Protein AF-A0A964L6N4-F1 (afdb_monomer)

Secondary structure (DSSP, 8-state):
--TTHHHHHHHHHHHHHHHTT--------PPPHHHHHHHHHHHH-HHHHHHHHHTTTT-TTS-EEEEEE-SS-SSSS--TTEEEEEEEETTEEEEEEEEETTTTEEEEE-------

Solvent-accessible surface area (backbone atoms only — not comparable to full-atom values): 7248 Å² total; per-residue (Å²): 137,71,81,74,64,63,60,60,60,57,56,57,60,53,55,60,61,61,67,73,65,67,68,76,81,65,74,85,70,76,72,49,74,66,51,51,44,50,51,51,43,65,71,74,40,51,69,61,52,49,58,61,39,64,84,42,63,89,50,75,87,47,56,76,48,79,47,73,43,59,83,56,73,90,61,99,57,90,43,89,44,36,32,40,38,37,37,25,54,64,87,39,77,76,43,32,33,45,31,30,62,82,78,73,44,76,41,82,46,86,68,81,77,76,82,126

Foldseek 3Di:
DDPVVVVVVVVVVVVVVVVVPPPPPPPPPDQDLQRLQVVLCVVPVVVVVCVLCVVCVVVPVWDKDKDWDFPDDPDPDPRVQWIWIFIDTNNATRWIWIGGSVVSDIDTDDRPPPDD

pLDDT: mean 77.12, std 18.09, range [40.03, 96.0]

Structure (mmCIF, N/CA/C/O backbone):
data_AF-A0A964L6N4-F1
#
_entry.id   AF-A0A964L6N4-F1
#
loop_
_atom_site.group_PDB
_atom_site.id
_atom_site.type_symbol
_atom_site.label_atom_id
_atom_site.label_alt_id
_atom_site.label_comp_id
_atom_site.label_asym_id
_atom_site.label_entity_id
_atom_site.label_seq_id
_atom_site.pdbx_PDB_ins_code
_atom_site.Cartn_x
_atom_site.Cartn_y
_atom_site.Cartn_z
_atom_site.occupancy
_atom_site.B_iso_or_equiv
_atom_site.auth_seq_id
_atom_site.auth_comp_id
_atom_site.auth_asym_id
_atom_site.auth_atom_id
_atom_site.pdbx_PDB_model_num
ATOM 1 N N . MET A 1 1 ? 41.026 -0.048 52.988 1.00 46.31 1 MET A N 1
ATOM 2 C CA . MET A 1 1 ? 40.459 -0.704 51.787 1.00 46.31 1 MET A CA 1
ATOM 3 C C . MET A 1 1 ? 40.604 0.253 50.616 1.00 46.31 1 MET A C 1
ATOM 5 O O . MET A 1 1 ? 40.132 1.376 50.699 1.00 46.31 1 MET A O 1
ATOM 9 N N . SER A 1 2 ? 41.405 -0.132 49.622 1.00 42.34 2 SER A N 1
ATOM 10 C CA . SER A 1 2 ? 41.958 0.759 48.594 1.00 42.34 2 SER A CA 1
ATOM 11 C C . SER A 1 2 ? 40.974 0.987 47.442 1.00 42.34 2 SER A C 1
ATOM 13 O O . SER A 1 2 ? 40.509 0.033 46.823 1.00 42.34 2 SER A O 1
ATOM 15 N N . ILE A 1 3 ? 40.715 2.260 47.122 1.00 54.44 3 ILE 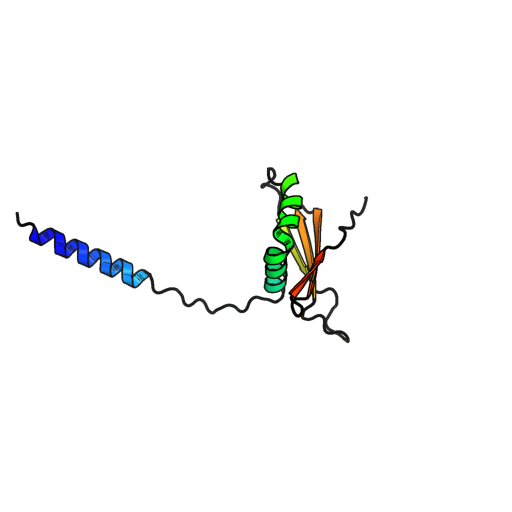A N 1
ATOM 16 C CA . ILE A 1 3 ? 39.818 2.764 46.057 1.00 54.44 3 ILE A CA 1
ATOM 17 C C . ILE A 1 3 ? 40.219 2.261 44.650 1.00 54.44 3 ILE A C 1
ATOM 19 O O . ILE A 1 3 ? 39.440 2.326 43.703 1.00 54.44 3 ILE A O 1
ATOM 23 N N . ARG A 1 4 ? 41.414 1.672 44.506 1.00 51.06 4 ARG A N 1
ATOM 24 C CA . ARG A 1 4 ? 41.931 1.121 43.243 1.00 51.06 4 ARG A CA 1
ATOM 25 C C . ARG A 1 4 ? 41.263 -0.185 42.792 1.00 51.06 4 ARG A C 1
ATOM 27 O O . ARG A 1 4 ? 41.386 -0.530 41.624 1.00 51.06 4 ARG A O 1
ATOM 34 N N . GLY A 1 5 ? 40.542 -0.886 43.673 1.00 43.53 5 GLY A N 1
ATOM 35 C CA . GLY A 1 5 ? 39.849 -2.134 43.319 1.00 43.53 5 GLY A CA 1
ATOM 36 C C . GLY A 1 5 ? 38.589 -1.940 42.464 1.00 43.53 5 GLY A C 1
ATOM 37 O O . GLY A 1 5 ? 38.293 -2.774 41.615 1.00 43.53 5 GLY A O 1
ATOM 38 N N . CYS A 1 6 ? 37.869 -0.823 42.631 1.00 46.62 6 CYS A N 1
ATOM 39 C CA . CYS A 1 6 ? 36.589 -0.602 41.942 1.00 46.62 6 CYS A CA 1
ATOM 40 C C . CYS A 1 6 ? 36.733 -0.191 40.470 1.00 46.62 6 CYS A C 1
ATOM 42 O O . CYS A 1 6 ? 35.812 -0.413 39.688 1.00 46.62 6 CYS A O 1
ATOM 44 N N . LEU A 1 7 ? 37.870 0.385 40.067 1.00 47.19 7 LEU A N 1
ATOM 45 C CA . LEU A 1 7 ? 38.035 0.881 38.697 1.00 47.19 7 LEU A CA 1
ATOM 46 C C . LEU A 1 7 ? 38.218 -0.259 37.679 1.00 47.19 7 LEU A C 1
ATOM 48 O O . LEU A 1 7 ? 37.746 -0.160 36.553 1.00 47.19 7 LEU A O 1
ATOM 52 N N . ALA A 1 8 ? 38.867 -1.356 38.082 1.00 49.44 8 ALA A N 1
ATOM 53 C CA . ALA A 1 8 ? 39.147 -2.487 37.196 1.00 49.44 8 ALA A CA 1
ATOM 54 C C . ALA A 1 8 ? 37.884 -3.296 36.844 1.00 49.44 8 ALA A C 1
ATOM 56 O O . ALA A 1 8 ? 37.759 -3.789 35.727 1.00 49.44 8 ALA A O 1
ATOM 57 N N . VAL A 1 9 ? 36.921 -3.380 37.769 1.00 53.69 9 VAL A N 1
ATOM 58 C CA . VAL A 1 9 ? 35.651 -4.095 37.550 1.00 53.69 9 VAL A CA 1
ATOM 59 C C . VAL A 1 9 ? 34.744 -3.330 36.580 1.00 53.69 9 VAL A C 1
ATOM 61 O O . VAL A 1 9 ? 34.068 -3.939 35.754 1.00 53.69 9 VAL A O 1
ATOM 64 N N . LEU A 1 10 ? 34.774 -1.993 36.617 1.00 49.78 10 LEU A N 1
ATOM 65 C CA . LEU A 1 10 ? 33.952 -1.161 35.736 1.00 49.78 10 LEU A CA 1
ATOM 66 C C . LEU A 1 10 ? 34.412 -1.226 34.268 1.00 49.78 10 LEU A C 1
ATOM 68 O O . LEU A 1 10 ? 33.586 -1.202 33.362 1.00 49.78 10 LEU A O 1
ATOM 72 N N . VAL A 1 11 ? 35.723 -1.338 34.025 1.00 55.41 11 VAL A N 1
ATOM 73 C CA . VAL A 1 11 ? 36.284 -1.413 32.663 1.00 55.41 11 VAL A CA 1
ATOM 74 C C . VAL A 1 11 ? 35.991 -2.766 32.004 1.00 55.41 11 VAL A C 1
ATOM 76 O O . VAL A 1 11 ? 35.717 -2.808 30.806 1.00 55.41 11 VAL A O 1
ATOM 79 N N . ALA A 1 12 ? 35.975 -3.858 32.775 1.00 54.53 12 ALA A N 1
ATOM 80 C CA . ALA A 1 12 ? 35.642 -5.185 32.253 1.00 54.53 12 ALA A CA 1
ATOM 81 C C . ALA A 1 12 ? 34.173 -5.286 31.790 1.00 54.53 12 ALA A C 1
ATOM 83 O O . ALA A 1 12 ? 33.904 -5.843 30.730 1.00 54.53 12 ALA A O 1
ATOM 84 N N . LEU A 1 13 ? 33.240 -4.657 32.515 1.00 50.69 13 LEU A N 1
ATOM 85 C CA . LEU A 1 13 ? 31.811 -4.645 32.166 1.00 50.69 13 LEU A CA 1
ATOM 86 C C . LEU A 1 13 ? 31.489 -3.849 30.887 1.00 50.69 13 LEU A C 1
ATOM 88 O O . LEU A 1 13 ? 30.528 -4.163 30.188 1.00 50.69 13 LEU A O 1
ATOM 92 N N . ILE A 1 14 ? 32.284 -2.830 30.547 1.00 54.88 14 ILE A N 1
ATOM 93 C CA . ILE A 1 14 ? 32.062 -2.020 29.334 1.00 54.88 14 ILE A CA 1
ATOM 94 C C . ILE A 1 14 ? 32.540 -2.766 28.076 1.00 54.88 14 ILE A C 1
ATOM 96 O O . ILE A 1 14 ? 31.954 -2.609 27.003 1.00 54.88 14 ILE A O 1
ATOM 100 N N . ALA A 1 15 ? 33.565 -3.615 28.197 1.00 51.25 15 ALA A N 1
ATOM 101 C CA . ALA A 1 15 ? 34.102 -4.376 27.069 1.00 51.25 15 ALA A CA 1
ATOM 102 C C . ALA A 1 15 ? 33.120 -5.447 26.551 1.00 51.25 15 ALA A C 1
ATOM 104 O O . ALA A 1 15 ? 33.024 -5.656 25.342 1.00 51.25 15 ALA A O 1
ATOM 105 N N . GLU A 1 16 ? 32.336 -6.072 27.435 1.00 50.47 16 GLU A N 1
ATOM 106 C CA . GLU A 1 16 ? 31.329 -7.076 27.053 1.00 50.47 16 GLU A CA 1
ATOM 107 C C . GLU A 1 16 ? 30.135 -6.454 26.311 1.00 50.47 16 GLU A C 1
ATOM 109 O O . GLU A 1 16 ? 29.597 -7.053 25.378 1.00 50.47 16 GLU A O 1
ATOM 114 N N . PHE A 1 17 ? 29.771 -5.210 26.640 1.00 50.19 17 PHE A N 1
ATOM 115 C CA . PHE A 1 17 ? 28.697 -4.489 25.949 1.00 50.19 17 PHE A CA 1
ATOM 116 C C . PHE A 1 17 ? 29.091 -4.044 24.531 1.00 50.19 17 PHE A C 1
ATOM 118 O O . PHE A 1 17 ? 28.238 -3.950 23.649 1.00 50.19 17 PHE A O 1
ATOM 125 N N . ALA A 1 18 ? 30.383 -3.802 24.287 1.00 52.38 18 ALA A N 1
ATOM 126 C CA . ALA A 1 18 ? 30.875 -3.362 22.982 1.00 52.38 18 ALA A CA 1
ATOM 127 C C . ALA A 1 18 ? 30.914 -4.495 21.937 1.00 52.38 18 ALA A C 1
ATOM 129 O O . ALA A 1 18 ? 30.714 -4.233 20.751 1.00 52.38 18 ALA A O 1
ATOM 130 N N . LEU A 1 19 ? 31.115 -5.754 22.352 1.00 52.38 19 LEU A N 1
ATOM 131 C CA . LEU A 1 19 ? 31.118 -6.900 21.429 1.00 52.38 19 LEU A CA 1
ATOM 132 C C . LEU A 1 19 ? 29.714 -7.398 21.046 1.00 52.38 19 LEU A C 1
ATOM 134 O O . LEU A 1 19 ? 29.563 -8.024 19.999 1.00 52.38 19 LEU A O 1
ATOM 138 N N . GLY A 1 20 ? 28.679 -7.089 21.833 1.00 50.88 20 GLY A N 1
ATOM 139 C CA . GLY A 1 20 ? 27.290 -7.451 21.517 1.00 50.88 20 GLY A CA 1
ATOM 140 C C . GLY A 1 20 ? 26.640 -6.599 20.418 1.00 50.88 20 GLY A C 1
ATOM 141 O O . GLY A 1 20 ? 25.585 -6.961 19.903 1.00 50.88 20 GLY A O 1
ATOM 142 N N . ALA A 1 21 ? 27.266 -5.480 20.038 1.00 53.50 21 ALA A N 1
ATOM 143 C CA . ALA A 1 21 ? 26.758 -4.534 19.045 1.00 53.50 21 ALA A CA 1
ATOM 144 C C . ALA A 1 21 ? 27.365 -4.728 17.643 1.00 53.50 21 ALA A C 1
ATOM 146 O O . ALA A 1 21 ? 27.329 -3.809 16.821 1.00 53.50 21 ALA A O 1
ATOM 147 N N . GLN A 1 22 ? 27.907 -5.913 17.330 1.00 53.41 22 GLN A N 1
ATOM 148 C CA . GLN A 1 22 ? 28.111 -6.288 15.932 1.00 53.41 22 GLN A CA 1
ATOM 149 C C . GLN A 1 22 ? 26.740 -6.503 15.299 1.00 53.41 22 GLN A C 1
ATOM 151 O O . GLN A 1 22 ? 26.165 -7.591 15.338 1.00 53.41 22 GLN A O 1
ATOM 156 N N . GLY A 1 23 ? 26.204 -5.401 14.769 1.00 53.16 23 GLY A N 1
ATOM 157 C CA . GLY A 1 23 ? 24.997 -5.368 13.971 1.00 53.16 23 GLY A CA 1
ATOM 158 C C . GLY A 1 23 ? 25.028 -6.525 12.992 1.00 53.16 23 GLY A C 1
ATOM 159 O O . GLY A 1 23 ? 25.956 -6.659 12.191 1.00 53.16 23 GLY A O 1
ATOM 160 N N . ARG A 1 24 ? 24.015 -7.383 13.104 1.00 55.97 24 ARG A N 1
ATOM 161 C CA . ARG A 1 24 ? 23.662 -8.326 12.057 1.00 55.97 24 ARG A CA 1
ATOM 162 C C . ARG A 1 24 ? 23.659 -7.532 10.758 1.00 55.97 24 ARG A C 1
ATOM 164 O O . ARG A 1 24 ? 22.833 -6.641 10.574 1.00 55.97 24 ARG A O 1
ATOM 171 N N . ASN A 1 25 ? 24.620 -7.820 9.885 1.00 58.09 25 ASN A N 1
ATOM 172 C CA . ASN A 1 25 ? 24.513 -7.482 8.478 1.00 58.09 25 ASN A CA 1
ATOM 173 C C . ASN A 1 25 ? 23.400 -8.370 7.926 1.00 58.09 25 ASN A C 1
ATOM 175 O O . ASN A 1 25 ? 23.670 -9.360 7.246 1.00 58.09 25 ASN A O 1
ATOM 179 N N . ASP A 1 26 ? 22.157 -8.067 8.298 1.00 63.25 26 ASP A N 1
ATOM 180 C CA . ASP A 1 26 ? 21.012 -8.632 7.618 1.00 63.25 26 ASP A CA 1
ATOM 181 C C . ASP A 1 26 ? 21.203 -8.248 6.147 1.00 63.25 26 ASP A C 1
ATOM 183 O O . ASP A 1 26 ? 21.468 -7.071 5.853 1.00 63.25 26 ASP A O 1
ATOM 187 N N . PRO A 1 27 ? 21.187 -9.218 5.217 1.00 58.94 27 PRO A N 1
ATOM 188 C CA . PRO A 1 27 ? 21.291 -8.896 3.807 1.00 58.94 27 PRO A CA 1
ATOM 189 C C . PRO A 1 27 ? 20.223 -7.846 3.521 1.00 58.94 27 PRO A C 1
ATOM 191 O O . PRO A 1 27 ? 19.056 -8.060 3.860 1.00 58.94 27 PRO A O 1
ATOM 194 N N . LYS A 1 28 ? 20.635 -6.691 2.971 1.00 61.94 28 LYS A N 1
ATOM 195 C CA . LYS A 1 28 ? 19.720 -5.643 2.502 1.00 61.94 28 LYS A CA 1
ATOM 196 C C . LYS A 1 28 ? 18.738 -6.323 1.561 1.00 61.94 28 LYS A C 1
ATOM 198 O O . LYS A 1 28 ? 19.059 -6.578 0.406 1.00 61.94 28 LYS A O 1
ATOM 203 N N . THR A 1 29 ? 17.592 -6.708 2.103 1.00 64.44 29 THR A N 1
ATOM 204 C CA . THR A 1 29 ? 16.578 -7.438 1.365 1.00 64.44 29 THR A CA 1
ATOM 205 C C . THR A 1 29 ? 16.033 -6.426 0.386 1.00 64.44 29 THR A C 1
ATOM 207 O O . THR A 1 29 ? 15.503 -5.397 0.806 1.00 64.44 29 THR A O 1
ATOM 210 N N . GLU A 1 30 ? 16.252 -6.657 -0.907 1.00 64.12 30 GLU A N 1
ATOM 211 C CA . GLU A 1 30 ? 15.667 -5.791 -1.919 1.00 64.12 30 GLU A CA 1
ATOM 212 C C . GLU A 1 30 ? 14.149 -5.790 -1.701 1.00 64.12 30 GLU A C 1
ATOM 214 O O . GLU A 1 30 ? 13.542 -6.866 -1.618 1.00 64.12 30 GLU A O 1
ATOM 219 N N . PRO A 1 31 ? 13.529 -4.611 -1.514 1.00 72.25 31 PRO A N 1
ATOM 220 C CA . PRO A 1 31 ? 12.113 -4.547 -1.214 1.00 72.25 31 PRO A CA 1
ATOM 221 C C . PRO A 1 31 ? 11.354 -5.176 -2.375 1.00 72.25 31 PRO A C 1
ATOM 223 O O . PRO A 1 31 ? 11.574 -4.845 -3.543 1.00 72.25 31 PRO A O 1
ATOM 226 N N . SER A 1 32 ? 10.449 -6.101 -2.053 1.00 86.69 32 SER A N 1
ATOM 227 C CA . SER A 1 32 ? 9.600 -6.690 -3.079 1.00 86.69 32 SER A CA 1
ATOM 228 C C . SER A 1 32 ? 8.837 -5.572 -3.808 1.00 86.69 32 SER A C 1
ATOM 230 O O . SER A 1 32 ? 8.507 -4.552 -3.193 1.00 86.69 32 SER A O 1
ATOM 232 N N . PRO A 1 33 ? 8.474 -5.743 -5.089 1.00 87.94 33 PRO A N 1
ATOM 233 C CA . PRO A 1 33 ? 7.681 -4.741 -5.803 1.00 87.94 33 PRO A CA 1
ATOM 234 C C . PRO A 1 33 ? 6.370 -4.367 -5.086 1.00 87.94 33 PRO A C 1
ATOM 236 O O . PRO A 1 33 ? 5.921 -3.226 -5.170 1.00 87.94 33 PRO A O 1
ATOM 239 N N . HIS A 1 34 ? 5.794 -5.307 -4.327 1.00 91.69 34 HIS A N 1
ATOM 240 C CA . HIS A 1 34 ? 4.620 -5.071 -3.485 1.00 91.69 34 HIS A CA 1
ATOM 241 C C . HIS A 1 34 ? 4.953 -4.152 -2.302 1.00 91.69 34 HIS A C 1
ATOM 243 O O . HIS A 1 34 ? 4.204 -3.221 -2.010 1.00 91.69 34 HIS A O 1
ATOM 249 N N . THR A 1 35 ? 6.100 -4.376 -1.655 1.00 92.38 35 THR A N 1
ATOM 250 C CA . THR A 1 35 ? 6.614 -3.530 -0.570 1.00 92.38 35 THR A CA 1
ATOM 251 C C . THR A 1 35 ? 6.854 -2.107 -1.064 1.00 92.38 35 THR A C 1
ATOM 253 O O . THR A 1 35 ? 6.361 -1.166 -0.451 1.00 92.38 35 THR A O 1
ATOM 256 N N . ALA A 1 36 ? 7.505 -1.944 -2.220 1.00 92.44 36 ALA A N 1
ATOM 257 C CA . ALA A 1 36 ? 7.754 -0.631 -2.815 1.00 92.44 36 ALA A CA 1
ATOM 258 C C . ALA A 1 36 ? 6.452 0.139 -3.118 1.00 92.44 36 ALA A C 1
ATOM 260 O O . ALA A 1 36 ? 6.384 1.355 -2.932 1.00 92.44 36 ALA A O 1
ATOM 261 N N . ALA A 1 37 ? 5.394 -0.557 -3.552 1.00 94.06 37 ALA A N 1
ATOM 262 C CA . ALA A 1 37 ? 4.088 0.061 -3.775 1.00 94.06 37 ALA A CA 1
ATOM 263 C C . ALA A 1 37 ? 3.453 0.570 -2.466 1.00 94.06 37 ALA A C 1
ATOM 265 O O . ALA A 1 37 ? 2.936 1.690 -2.425 1.00 94.06 37 ALA A O 1
ATOM 266 N N . LEU A 1 38 ? 3.529 -0.221 -1.390 1.00 95.31 38 LEU A N 1
ATOM 267 C CA . LEU A 1 38 ? 3.033 0.178 -0.069 1.00 95.31 38 LEU A CA 1
ATOM 268 C C . LEU A 1 38 ? 3.831 1.345 0.514 1.00 95.31 38 LEU A C 1
ATOM 270 O O . LEU A 1 38 ? 3.238 2.310 0.991 1.00 95.31 38 LEU A O 1
ATOM 274 N N . GLU A 1 39 ? 5.159 1.303 0.425 1.00 94.56 39 GLU A N 1
ATOM 275 C CA . GLU A 1 39 ? 6.031 2.396 0.871 1.00 94.56 39 GLU A CA 1
ATOM 276 C C . GLU A 1 39 ? 5.674 3.715 0.187 1.00 94.56 39 GLU A C 1
ATOM 278 O O . GLU A 1 39 ? 5.597 4.762 0.835 1.00 94.56 39 GLU A O 1
ATOM 283 N N . LEU A 1 40 ? 5.397 3.673 -1.117 1.00 95.31 40 LEU A N 1
ATOM 284 C CA . LEU A 1 40 ? 5.019 4.860 -1.867 1.00 95.31 40 LEU A CA 1
ATOM 285 C C . LEU A 1 40 ? 3.672 5.435 -1.396 1.00 95.31 40 LEU A C 1
ATOM 287 O O . LEU A 1 40 ? 3.540 6.657 -1.269 1.00 95.31 40 LEU A O 1
ATOM 291 N N . ILE A 1 41 ? 2.696 4.584 -1.068 1.00 95.31 41 ILE A N 1
ATOM 292 C CA . ILE A 1 41 ? 1.433 5.010 -0.446 1.00 95.31 41 ILE A CA 1
ATOM 293 C C . ILE A 1 41 ? 1.698 5.617 0.933 1.00 95.31 41 ILE A C 1
ATOM 295 O O . ILE A 1 41 ? 1.254 6.733 1.197 1.00 95.31 41 ILE A O 1
ATOM 299 N N . PHE A 1 42 ? 2.466 4.947 1.795 1.00 94.69 42 PHE A N 1
ATOM 300 C CA . PHE A 1 42 ? 2.786 5.459 3.132 1.00 94.69 42 PHE A CA 1
ATOM 301 C C . PHE A 1 42 ? 3.560 6.773 3.101 1.00 94.69 42 PHE A C 1
ATOM 303 O O . PHE A 1 42 ? 3.448 7.574 4.027 1.00 94.69 42 PHE A O 1
ATOM 310 N N . LYS A 1 43 ? 4.324 7.026 2.039 1.00 94.62 43 LYS A N 1
ATOM 311 C CA . LYS A 1 43 ? 5.034 8.289 1.846 1.00 94.62 43 LYS A CA 1
ATOM 312 C C . LYS A 1 43 ? 4.119 9.409 1.348 1.00 94.62 43 LYS A C 1
ATOM 314 O O . LYS A 1 43 ? 4.285 10.549 1.766 1.00 94.62 43 LYS A O 1
ATOM 319 N N . THR A 1 44 ? 3.180 9.109 0.449 1.00 95.19 44 THR A N 1
ATOM 320 C CA . THR A 1 44 ? 2.434 10.140 -0.304 1.00 95.19 44 THR A CA 1
ATOM 321 C C . THR A 1 44 ? 0.992 10.348 0.159 1.00 95.19 44 THR A C 1
ATOM 323 O O . THR A 1 44 ? 0.446 11.428 -0.034 1.00 95.19 44 THR A O 1
ATOM 326 N N . GLN A 1 45 ? 0.373 9.351 0.792 1.00 94.31 45 GLN A N 1
ATOM 327 C CA . GLN A 1 45 ? -1.062 9.327 1.107 1.00 94.31 45 GLN A CA 1
ATOM 328 C C . GLN A 1 45 ? -1.353 9.344 2.616 1.00 94.31 45 GLN A C 1
ATOM 330 O O . GLN A 1 45 ? -2.445 8.970 3.039 1.00 94.31 45 GLN A O 1
ATOM 335 N N . GLN A 1 46 ? -0.411 9.797 3.452 1.00 91.69 46 GLN A N 1
ATOM 336 C CA . GLN A 1 46 ? -0.576 9.791 4.916 1.00 91.69 46 GLN A CA 1
ATOM 337 C C . GLN A 1 46 ? -1.837 10.515 5.392 1.00 91.69 46 GLN A C 1
ATOM 339 O O . GLN A 1 46 ? -2.511 10.027 6.293 1.00 91.69 46 GLN A O 1
ATOM 344 N N . ALA A 1 47 ? -2.167 11.660 4.786 1.00 91.12 47 ALA A N 1
ATOM 345 C CA . ALA A 1 47 ? -3.372 12.411 5.128 1.00 91.12 47 ALA A CA 1
ATOM 346 C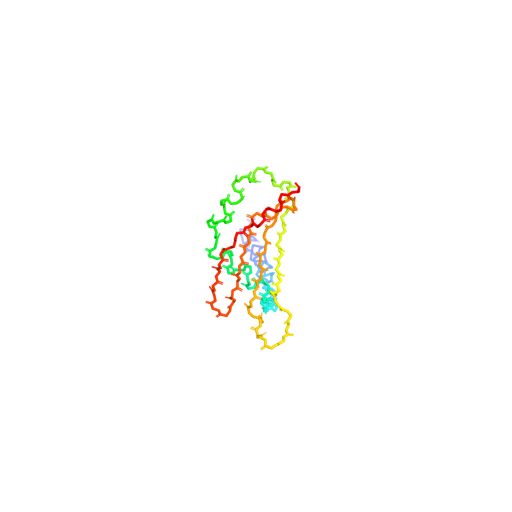 C . ALA A 1 47 ? -4.633 11.564 4.902 1.00 91.12 47 ALA A C 1
ATOM 348 O O . ALA A 1 47 ? -5.439 11.404 5.814 1.00 91.12 47 ALA A O 1
ATOM 349 N N . ARG A 1 48 ? -4.733 10.918 3.734 1.00 89.06 48 ARG A N 1
ATOM 350 C CA . ARG A 1 48 ? -5.857 10.043 3.396 1.00 89.06 48 ARG A CA 1
ATOM 351 C C . ARG A 1 48 ? -5.950 8.826 4.316 1.00 89.06 48 ARG A C 1
ATOM 353 O O . ARG A 1 48 ? -7.047 8.431 4.696 1.00 89.06 48 ARG A O 1
ATOM 360 N N . LEU A 1 49 ? -4.813 8.238 4.691 1.00 89.81 49 LEU A N 1
ATOM 361 C CA . LEU A 1 49 ? -4.788 7.124 5.644 1.00 89.81 49 LEU A CA 1
ATOM 362 C C . LEU A 1 49 ? -5.300 7.547 7.019 1.00 89.81 49 LEU A C 1
ATOM 364 O O . LEU A 1 49 ? -6.104 6.833 7.609 1.00 89.81 49 LEU A O 1
ATOM 368 N N . ARG A 1 50 ? -4.902 8.732 7.500 1.00 88.69 50 ARG A N 1
ATOM 369 C CA . ARG A 1 50 ? -5.406 9.281 8.766 1.00 88.69 50 ARG A CA 1
ATOM 370 C C . ARG A 1 50 ? -6.902 9.558 8.717 1.00 88.69 50 ARG A C 1
ATOM 372 O O . ARG A 1 50 ? -7.584 9.237 9.680 1.00 88.69 50 ARG A O 1
ATOM 379 N N . GLU A 1 51 ? -7.417 10.120 7.625 1.00 87.81 51 GLU A N 1
ATOM 380 C CA . GLU A 1 51 ? -8.862 10.338 7.452 1.00 87.81 51 GLU A CA 1
ATOM 381 C C . GLU A 1 51 ? -9.643 9.028 7.587 1.00 87.81 51 GLU A C 1
ATOM 383 O O . GLU A 1 51 ? -10.591 8.946 8.362 1.00 87.81 51 GLU A O 1
ATOM 388 N N . VAL A 1 52 ? -9.205 7.987 6.877 1.00 85.44 52 VAL A N 1
ATOM 389 C CA . VAL A 1 52 ? -9.862 6.673 6.886 1.00 85.44 52 VAL A CA 1
ATOM 390 C C . VAL A 1 52 ? -9.763 5.995 8.255 1.00 85.44 52 VAL A C 1
ATOM 392 O O . VAL A 1 52 ? -10.719 5.370 8.723 1.00 85.44 52 VAL A O 1
ATOM 395 N N . ASP A 1 53 ? -8.622 6.145 8.922 1.00 84.19 53 ASP A N 1
ATOM 396 C CA . ASP A 1 53 ? -8.423 5.603 1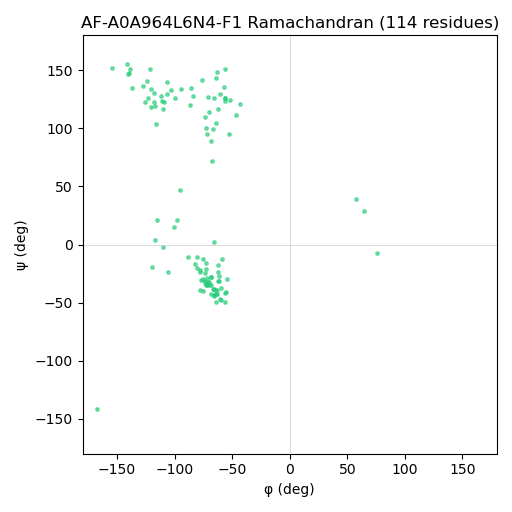0.259 1.00 84.19 53 ASP A CA 1
ATOM 397 C C . ASP A 1 53 ? -9.186 6.408 11.326 1.00 84.19 53 ASP A C 1
ATOM 399 O O . ASP A 1 53 ? -9.557 5.830 12.339 1.00 84.19 53 ASP A O 1
ATOM 403 N N . THR A 1 54 ? -9.507 7.691 11.114 1.00 82.88 54 THR A N 1
ATOM 404 C CA . THR A 1 54 ? -10.188 8.546 12.115 1.00 82.88 54 THR A CA 1
ATOM 405 C C . THR A 1 54 ? -11.573 8.023 12.499 1.00 82.88 54 THR A C 1
ATOM 407 O O . THR A 1 54 ? -11.988 8.176 13.642 1.00 82.88 54 THR A O 1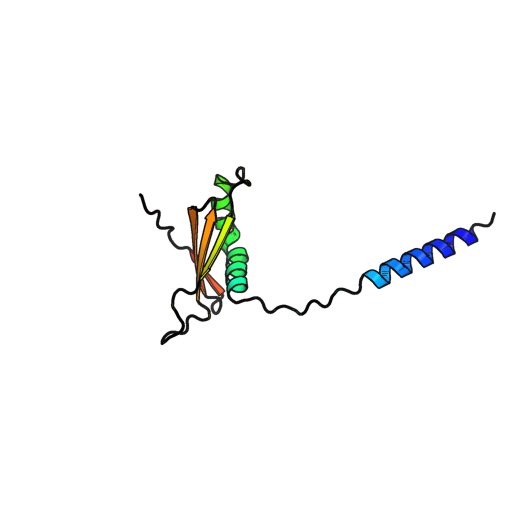
ATO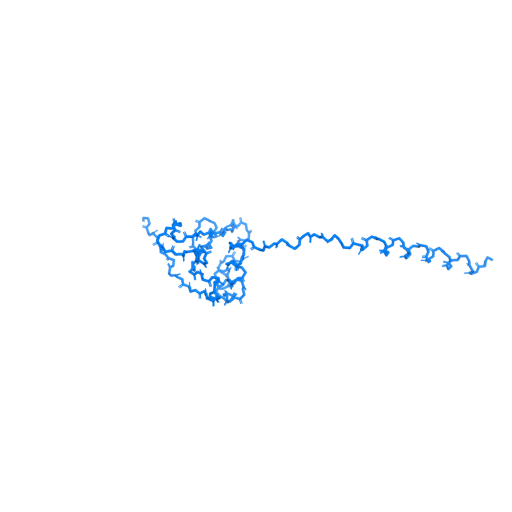M 410 N N . GLU A 1 55 ? -12.298 7.361 11.601 1.00 69.81 55 GLU A N 1
ATOM 411 C CA . GLU A 1 55 ? -13.598 6.759 11.943 1.00 69.81 55 GLU A CA 1
ATOM 412 C C . GLU A 1 55 ? -13.457 5.430 12.706 1.00 69.81 55 GLU A C 1
ATOM 414 O O . GLU A 1 55 ? -14.370 5.011 13.418 1.00 69.81 55 GLU A O 1
ATOM 419 N N . ASN A 1 56 ? -12.305 4.762 12.584 1.00 66.56 56 ASN A N 1
ATOM 420 C CA . ASN A 1 56 ? -12.061 3.426 13.133 1.00 66.56 56 ASN A CA 1
ATOM 421 C C . ASN A 1 56 ? -10.952 3.390 14.202 1.00 66.56 56 ASN A C 1
ATOM 423 O O . ASN A 1 56 ? -10.646 2.314 14.705 1.00 66.56 56 ASN A O 1
ATOM 427 N N . TRP A 1 57 ? -10.378 4.536 14.585 1.00 69.56 57 TRP A N 1
ATOM 428 C CA . TRP A 1 57 ? -9.191 4.619 15.448 1.00 69.56 57 TRP A CA 1
ATOM 429 C C . TRP A 1 57 ? -9.410 4.029 16.844 1.00 69.56 57 TRP A C 1
ATOM 431 O O . TRP A 1 57 ? -8.489 3.473 17.431 1.00 69.56 57 TRP A O 1
ATOM 441 N N . TRP A 1 58 ? -10.638 4.112 17.364 1.00 66.44 58 TRP A N 1
ATOM 442 C CA . TRP A 1 58 ? -11.004 3.529 18.656 1.00 66.44 58 TRP A CA 1
ATOM 443 C C . TRP A 1 58 ? -11.319 2.025 18.559 1.00 66.44 58 TRP A C 1
ATOM 445 O O . TRP A 1 58 ? -11.316 1.317 19.564 1.00 66.44 58 TRP A O 1
ATOM 455 N N . HIS A 1 59 ? -11.567 1.522 17.346 1.00 57.69 59 HIS A N 1
ATOM 456 C CA . HIS A 1 59 ? -11.861 0.125 17.034 1.00 57.69 59 HIS A CA 1
ATOM 457 C C . HIS A 1 59 ? -10.601 -0.642 16.608 1.00 57.69 59 HIS A C 1
ATOM 459 O O . HIS A 1 59 ? -10.634 -1.405 15.640 1.00 57.69 59 HIS A O 1
ATOM 465 N N . ASP A 1 60 ? -9.501 -0.503 17.351 1.00 66.94 60 ASP A N 1
ATOM 466 C CA . ASP A 1 60 ? -8.237 -1.198 17.047 1.00 66.94 60 ASP A CA 1
ATOM 467 C C . ASP A 1 60 ? -8.317 -2.735 17.201 1.00 66.94 60 ASP A C 1
ATOM 469 O O . ASP A 1 60 ? -7.360 -3.462 16.970 1.00 66.94 60 ASP A O 1
ATOM 473 N N . ALA A 1 61 ? -9.499 -3.253 17.547 1.00 80.25 61 ALA A N 1
ATOM 474 C CA . ALA A 1 61 ? -9.836 -4.672 17.524 1.00 80.25 61 ALA A CA 1
ATOM 475 C C . ALA A 1 61 ? -10.205 -5.204 16.123 1.00 80.25 61 ALA A C 1
ATOM 477 O O . ALA A 1 61 ? -10.381 -6.412 15.956 1.00 80.25 61 ALA A O 1
ATOM 478 N N . ARG A 1 62 ? -10.395 -4.336 15.118 1.00 84.25 62 ARG A N 1
ATOM 479 C CA . ARG A 1 62 ? -10.736 -4.772 13.755 1.00 84.25 62 ARG A CA 1
ATOM 480 C C . ARG A 1 62 ? -9.477 -5.110 12.966 1.00 84.25 62 ARG A C 1
ATOM 482 O O . ARG A 1 62 ? -8.531 -4.334 12.929 1.00 84.25 62 ARG A O 1
ATOM 489 N N . GLU A 1 63 ? -9.514 -6.240 12.266 1.00 89.12 63 GLU A N 1
ATOM 490 C CA . GLU A 1 63 ? -8.449 -6.641 11.349 1.00 89.12 63 GLU A CA 1
ATOM 491 C C . GLU A 1 63 ? -8.215 -5.572 10.272 1.00 89.12 63 GLU A C 1
ATOM 493 O O . GLU A 1 63 ? -9.166 -5.062 9.665 1.00 89.12 63 GLU A O 1
ATOM 498 N N . ARG A 1 64 ? -6.939 -5.270 10.022 1.00 89.94 64 ARG A N 1
ATOM 499 C CA . ARG A 1 64 ? -6.474 -4.377 8.962 1.00 89.94 64 ARG A CA 1
ATOM 500 C C . ARG A 1 64 ? -5.745 -5.207 7.917 1.00 89.94 64 ARG A C 1
ATOM 502 O O . ARG A 1 64 ? -4.775 -5.886 8.242 1.00 89.94 64 ARG A O 1
ATOM 509 N N . ALA A 1 65 ? -6.188 -5.127 6.668 1.00 93.19 65 ALA A N 1
ATOM 510 C CA . ALA A 1 65 ? -5.600 -5.891 5.576 1.00 93.19 65 ALA A CA 1
ATOM 511 C C . ALA A 1 65 ? -5.225 -4.982 4.404 1.00 93.19 65 ALA A C 1
ATOM 513 O O . ALA A 1 65 ? -5.999 -4.115 3.990 1.00 93.19 65 ALA A O 1
ATOM 514 N N . TRP A 1 66 ? -4.040 -5.228 3.851 1.00 95.19 66 TRP A N 1
ATOM 515 C CA . TRP A 1 66 ? -3.546 -4.612 2.626 1.00 95.19 66 TRP A CA 1
ATOM 516 C C . TRP A 1 66 ? -3.529 -5.658 1.523 1.00 95.19 66 TRP A C 1
ATOM 518 O O . TRP A 1 66 ? -2.890 -6.700 1.658 1.00 95.19 66 TRP A O 1
ATOM 528 N N . ILE A 1 67 ? -4.228 -5.379 0.430 1.00 95.25 67 ILE A N 1
ATOM 529 C CA . ILE A 1 67 ? -4.259 -6.244 -0.745 1.00 95.25 67 ILE A CA 1
ATOM 530 C C . ILE A 1 67 ? -3.505 -5.525 -1.845 1.00 95.25 67 ILE A C 1
ATOM 532 O O . ILE A 1 67 ? -3.916 -4.449 -2.267 1.00 95.25 67 ILE A O 1
ATOM 536 N N . VAL A 1 68 ? -2.406 -6.123 -2.289 1.00 95.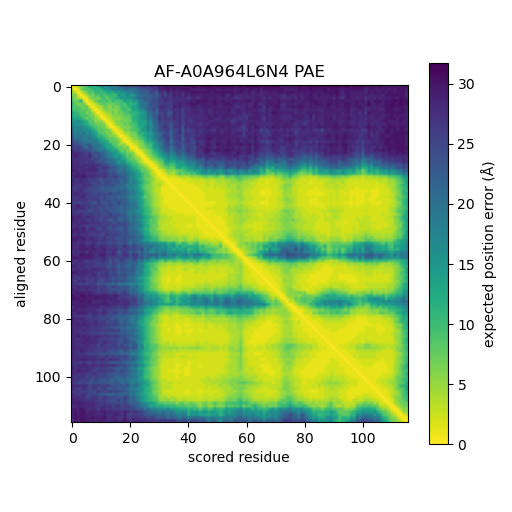12 68 VAL A N 1
ATOM 537 C CA . VAL A 1 68 ? -1.554 -5.585 -3.348 1.00 95.12 68 VAL A CA 1
ATOM 538 C C . VAL A 1 68 ? -1.513 -6.610 -4.465 1.00 95.12 68 VAL A C 1
ATOM 540 O O . VAL A 1 68 ? -1.063 -7.734 -4.257 1.00 95.12 68 VAL A O 1
ATOM 543 N N . GLN A 1 69 ? -1.991 -6.229 -5.642 1.00 93.19 69 GLN A N 1
ATOM 544 C CA . GLN A 1 69 ? -2.047 -7.118 -6.797 1.00 93.19 69 GLN A CA 1
ATOM 545 C C . GLN A 1 69 ? -1.701 -6.362 -8.074 1.00 93.19 69 GLN A C 1
ATOM 547 O O . GLN A 1 69 ? -1.867 -5.149 -8.158 1.00 93.19 69 GLN A O 1
ATOM 552 N N . ARG A 1 70 ? -1.227 -7.073 -9.094 1.00 90.50 70 ARG A N 1
ATOM 553 C CA . ARG A 1 70 ? -1.048 -6.474 -10.420 1.00 90.50 70 ARG A CA 1
ATOM 554 C C . ARG A 1 70 ? -2.412 -6.332 -11.106 1.00 90.50 70 ARG A C 1
ATOM 556 O O . ARG A 1 70 ? -3.217 -7.255 -10.996 1.00 90.50 70 ARG A O 1
ATOM 563 N N . PRO A 1 71 ? -2.661 -5.242 -11.853 1.00 86.50 71 PRO A N 1
ATOM 564 C CA . PRO A 1 71 ? -3.936 -5.051 -12.548 1.00 86.50 71 PRO A CA 1
ATOM 565 C C . PRO A 1 71 ? -4.127 -6.041 -13.706 1.00 86.50 71 PRO A C 1
ATOM 567 O O . PRO A 1 71 ? -5.250 -6.396 -14.052 1.00 86.50 71 PRO A O 1
ATOM 570 N N . PHE A 1 72 ? -3.027 -6.511 -14.302 1.00 83.62 72 PHE A N 1
ATOM 571 C CA . PHE A 1 72 ? -3.039 -7.438 -15.430 1.00 83.62 72 PHE A CA 1
ATOM 572 C C . PHE A 1 72 ? -1.947 -8.490 -15.264 1.00 83.62 72 PHE A C 1
ATOM 574 O O . PHE A 1 72 ? -0.868 -8.199 -14.736 1.00 83.62 72 PHE A O 1
ATOM 581 N N . HIS A 1 73 ? -2.221 -9.695 -15.760 1.00 68.75 73 HIS A N 1
ATOM 582 C CA . HIS A 1 73 ? -1.224 -10.753 -15.882 1.00 68.75 73 HIS A CA 1
ATOM 583 C C . HIS A 1 73 ? -0.117 -10.324 -16.859 1.00 68.75 73 HIS A C 1
ATOM 585 O O . HIS A 1 73 ? -0.405 -9.578 -17.801 1.00 68.75 73 HIS A O 1
ATOM 591 N N . PRO A 1 74 ? 1.133 -10.779 -16.659 1.00 60.97 74 PRO A N 1
ATOM 592 C CA . PRO A 1 74 ? 2.210 -10.503 -17.601 1.00 60.97 74 PRO A CA 1
ATOM 593 C C . PRO A 1 74 ? 1.822 -10.997 -19.004 1.00 60.97 74 PRO A C 1
ATOM 595 O O . PRO A 1 74 ? 1.411 -12.143 -19.178 1.00 60.97 74 PRO A O 1
ATOM 598 N N . GLY A 1 75 ? 1.902 -10.100 -19.987 1.00 69.19 75 GLY A N 1
ATOM 599 C CA . GLY A 1 75 ? 1.440 -10.312 -21.358 1.00 69.19 75 GLY A CA 1
ATOM 600 C C . GLY A 1 75 ? 1.960 -9.213 -22.287 1.00 69.19 75 GLY A C 1
ATOM 601 O O . GLY A 1 75 ? 3.082 -8.751 -22.124 1.00 69.19 75 GLY A O 1
ATOM 602 N N . VAL A 1 76 ? 1.144 -8.764 -23.247 1.00 65.88 76 VAL A N 1
ATOM 603 C CA . VAL A 1 76 ? 1.536 -7.753 -24.260 1.00 65.88 76 VAL A CA 1
ATOM 604 C C . VAL A 1 76 ? 1.896 -6.389 -23.645 1.00 65.88 76 VAL A C 1
ATOM 606 O O . VAL A 1 76 ? 2.637 -5.616 -24.246 1.00 65.88 76 VAL A O 1
ATOM 609 N N . ILE A 1 77 ? 1.394 -6.088 -22.444 1.00 76.88 77 ILE A N 1
ATOM 610 C CA . ILE A 1 77 ? 1.649 -4.834 -21.729 1.00 76.88 77 ILE A CA 1
ATOM 611 C C . ILE A 1 77 ? 2.500 -5.132 -20.492 1.00 76.88 77 ILE A C 1
ATOM 613 O O . ILE A 1 77 ? 2.133 -5.970 -19.667 1.00 76.88 77 ILE A O 1
ATOM 617 N N . ASP A 1 78 ? 3.614 -4.413 -20.345 1.00 80.19 78 ASP A N 1
ATOM 618 C CA . ASP A 1 78 ? 4.468 -4.484 -19.160 1.00 80.19 78 ASP A CA 1
ATOM 619 C C . ASP A 1 78 ? 3.792 -3.794 -17.961 1.00 80.19 78 ASP A C 1
ATOM 621 O O . ASP A 1 78 ? 3.798 -2.570 -17.826 1.00 80.19 78 ASP A O 1
ATOM 625 N N . SER A 1 79 ? 3.193 -4.602 -17.085 1.00 82.50 79 SER A N 1
ATOM 626 C CA . SER A 1 79 ? 2.576 -4.176 -15.825 1.00 82.50 79 SER A CA 1
ATOM 627 C C . SER A 1 79 ? 3.481 -4.434 -14.613 1.00 82.50 79 SER A C 1
ATOM 629 O O . SER A 1 79 ? 3.009 -4.377 -13.473 1.00 82.50 79 SER A O 1
ATOM 631 N N . THR A 1 80 ? 4.781 -4.709 -14.812 1.00 87.56 80 THR A N 1
ATOM 632 C CA . THR A 1 80 ? 5.707 -5.098 -13.726 1.00 87.56 80 THR A CA 1
ATOM 633 C C . THR A 1 80 ? 5.889 -4.023 -12.645 1.00 87.56 80 THR A C 1
ATOM 635 O O . THR A 1 80 ? 6.252 -4.344 -11.505 1.00 87.56 80 THR A O 1
ATOM 638 N N . HIS A 1 81 ? 5.517 -2.783 -12.948 1.00 89.81 81 HIS A N 1
ATOM 639 C CA . HIS A 1 81 ? 5.580 -1.634 -12.045 1.00 89.81 81 HIS A CA 1
ATOM 640 C C . HIS A 1 81 ? 4.209 -1.116 -11.590 1.00 89.81 81 HIS A C 1
ATOM 642 O O . HIS A 1 81 ? 4.146 -0.167 -10.813 1.00 89.81 81 HIS A O 1
ATOM 648 N N . MET A 1 82 ? 3.116 -1.715 -12.072 1.00 92.25 82 MET A N 1
ATOM 649 C CA . MET A 1 82 ? 1.757 -1.264 -11.782 1.00 92.25 82 MET A CA 1
ATOM 650 C C . MET A 1 82 ? 1.085 -2.166 -10.752 1.00 92.25 82 MET A C 1
ATOM 652 O O . MET A 1 82 ? 1.100 -3.393 -10.889 1.00 92.25 82 MET A O 1
ATOM 656 N N . PHE A 1 83 ? 0.462 -1.550 -9.750 1.00 94.25 83 PHE A N 1
ATOM 657 C CA . PHE A 1 83 ? -0.212 -2.249 -8.664 1.00 94.25 83 PHE A CA 1
ATOM 658 C C . PHE A 1 83 ? -1.552 -1.610 -8.326 1.00 94.25 83 PHE A C 1
ATOM 660 O O . PHE A 1 83 ? -1.664 -0.400 -8.138 1.00 94.25 83 PHE A O 1
ATOM 667 N N . ASP A 1 84 ? -2.546 -2.468 -8.169 1.00 94.75 84 ASP A N 1
ATOM 668 C CA . ASP A 1 84 ? -3.782 -2.167 -7.479 1.00 94.75 84 ASP A CA 1
ATOM 669 C C . ASP A 1 84 ? -3.580 -2.435 -5.989 1.00 94.75 84 ASP A C 1
ATOM 671 O O . ASP A 1 84 ? -3.266 -3.562 -5.594 1.00 94.75 84 ASP A O 1
ATOM 675 N N . VAL A 1 85 ? -3.749 -1.396 -5.171 1.00 95.94 85 VAL A N 1
ATOM 676 C CA . VAL A 1 85 ? -3.635 -1.498 -3.715 1.00 95.94 85 VAL A CA 1
ATOM 677 C C . VAL A 1 85 ? -4.959 -1.151 -3.067 1.00 95.94 85 VAL A C 1
ATOM 679 O O . VAL A 1 85 ? -5.454 -0.040 -3.239 1.00 95.94 85 VAL A O 1
ATOM 682 N N . ASN A 1 86 ? -5.497 -2.070 -2.272 1.00 95.50 86 ASN A N 1
ATOM 683 C CA . ASN A 1 86 ? -6.731 -1.867 -1.525 1.00 95.50 86 ASN A CA 1
ATOM 684 C C . ASN A 1 86 ? -6.464 -2.029 -0.027 1.00 95.50 86 ASN A C 1
ATOM 686 O O . ASN A 1 86 ? -5.836 -3.001 0.399 1.00 95.50 86 ASN A O 1
ATOM 690 N N . TYR A 1 87 ? -6.978 -1.095 0.769 1.00 93.81 87 TYR A N 1
ATOM 691 C CA . TYR A 1 87 ? -6.913 -1.130 2.226 1.00 93.81 87 TYR A CA 1
ATOM 692 C C . TYR A 1 87 ? -8.287 -1.469 2.797 1.00 93.81 87 TYR A C 1
ATOM 694 O O . TYR A 1 87 ? -9.304 -0.874 2.413 1.00 93.81 87 TYR A O 1
ATOM 702 N N . ARG A 1 88 ? -8.316 -2.456 3.695 1.00 92.56 88 ARG A N 1
ATOM 703 C CA . ARG A 1 88 ? -9.533 -2.965 4.324 1.00 92.56 88 ARG A CA 1
ATOM 704 C C . ARG A 1 88 ? -9.450 -2.900 5.840 1.00 92.56 88 ARG A C 1
ATOM 706 O O . ARG A 1 88 ? -8.420 -3.244 6.414 1.00 92.56 88 ARG A O 1
ATOM 713 N N . ILE A 1 89 ? -10.569 -2.549 6.468 1.00 90.25 89 ILE A N 1
ATOM 714 C CA . ILE A 1 89 ? -10.760 -2.582 7.922 1.00 90.25 89 ILE A CA 1
ATOM 715 C C . ILE A 1 89 ? -12.008 -3.418 8.213 1.00 90.25 89 ILE A C 1
ATOM 717 O O . ILE A 1 89 ? -13.089 -3.138 7.691 1.00 90.25 89 ILE A O 1
ATOM 721 N N . GLY A 1 90 ? -11.869 -4.476 9.017 1.00 89.06 90 GLY A N 1
ATOM 722 C CA . GLY A 1 90 ? -12.971 -5.392 9.335 1.00 89.06 90 GLY 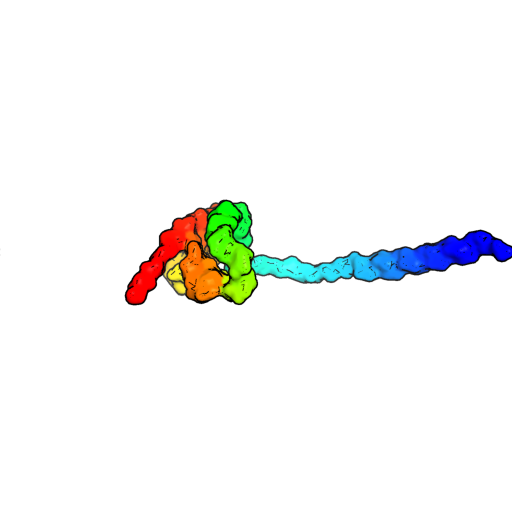A CA 1
ATOM 723 C C . GLY A 1 90 ? -13.593 -6.036 8.089 1.00 89.06 90 GLY A C 1
ATOM 724 O O . GLY A 1 90 ? -14.815 -6.117 7.975 1.00 89.06 90 GLY A O 1
ATOM 725 N N . GLY A 1 91 ? -12.760 -6.398 7.108 1.00 88.94 91 GLY A N 1
ATOM 726 C CA . GLY A 1 91 ? -13.184 -7.004 5.841 1.00 88.94 91 GLY A CA 1
ATOM 727 C C . GLY A 1 91 ? -13.807 -6.043 4.817 1.00 88.94 91 GLY A C 1
ATOM 728 O O . GLY A 1 91 ? -14.018 -6.445 3.672 1.00 88.94 91 GLY A O 1
ATOM 729 N N . LYS A 1 92 ? -14.062 -4.776 5.172 1.00 88.50 92 LYS A N 1
ATOM 730 C CA . LYS A 1 92 ? -14.601 -3.761 4.253 1.00 88.50 92 LYS A CA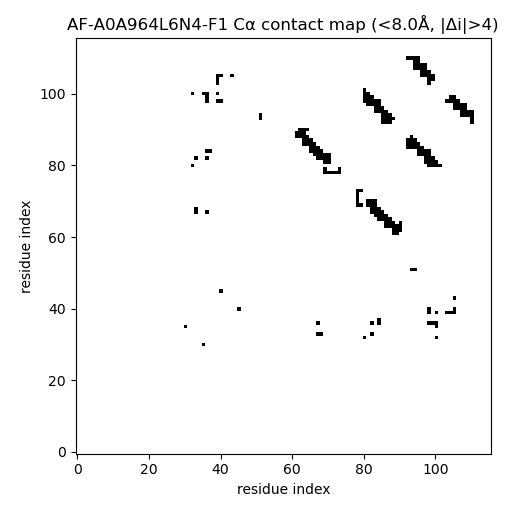 1
ATOM 731 C C . LYS A 1 92 ? -13.482 -2.940 3.637 1.00 88.50 92 LYS A C 1
ATOM 733 O O . LYS A 1 92 ? -12.594 -2.486 4.347 1.00 88.50 92 LYS A O 1
ATOM 738 N N . GLU A 1 93 ? -13.542 -2.729 2.327 1.00 91.56 93 GLU A N 1
ATOM 739 C CA . GLU A 1 93 ? -12.638 -1.812 1.636 1.00 91.56 93 GLU A CA 1
ATOM 740 C C . GLU A 1 93 ? -12.970 -0.370 2.003 1.00 91.56 93 GLU A C 1
ATOM 742 O O . GLU A 1 93 ? -14.124 0.045 1.925 1.00 91.56 93 GLU A O 1
ATOM 747 N N . VAL A 1 94 ? -11.953 0.362 2.447 1.00 90.56 94 VAL A N 1
ATOM 748 C CA . VAL A 1 94 ? -12.075 1.742 2.935 1.00 90.56 94 VAL A CA 1
ATOM 749 C C . VAL A 1 94 ? -11.242 2.718 2.107 1.00 90.56 94 VAL A C 1
ATOM 751 O O . VAL A 1 94 ? -11.525 3.914 2.084 1.00 90.56 94 VAL A O 1
ATOM 754 N N . ALA A 1 95 ? -10.249 2.213 1.370 1.00 92.69 95 ALA A N 1
ATOM 755 C CA . ALA A 1 95 ? -9.496 2.982 0.391 1.00 92.69 95 ALA A CA 1
ATOM 756 C C . ALA A 1 95 ? -8.909 2.077 -0.701 1.00 92.69 95 ALA A C 1
ATOM 758 O O . ALA A 1 95 ? -8.606 0.907 -0.459 1.00 92.69 95 ALA A O 1
ATOM 759 N N . SER A 1 96 ? -8.726 2.641 -1.895 1.00 95.00 96 SER A N 1
ATOM 760 C CA . SER A 1 96 ? -8.065 1.983 -3.020 1.00 95.00 96 SER A CA 1
ATOM 761 C C . SER A 1 96 ? -7.181 2.972 -3.774 1.00 95.00 96 SER A C 1
ATOM 763 O O . SER A 1 96 ? -7.503 4.158 -3.885 1.00 95.00 96 SER A O 1
ATOM 765 N N . TRP A 1 97 ? -6.075 2.473 -4.320 1.00 95.75 97 TRP A N 1
ATOM 766 C CA . TRP A 1 97 ? -5.138 3.230 -5.137 1.00 95.75 97 TRP A CA 1
ATOM 767 C C . TRP A 1 97 ? -4.668 2.418 -6.339 1.00 95.75 97 TRP A C 1
ATOM 769 O O . TRP A 1 97 ? -4.581 1.189 -6.286 1.00 95.75 97 TRP A O 1
ATOM 779 N N . MET A 1 98 ? -4.338 3.130 -7.413 1.00 94.88 98 MET A N 1
ATOM 780 C CA . MET A 1 98 ? -3.479 2.647 -8.489 1.00 94.88 98 MET A CA 1
ATOM 781 C C . MET A 1 98 ? -2.076 3.214 -8.262 1.00 94.88 98 MET A C 1
ATOM 783 O O . MET A 1 98 ? -1.906 4.429 -8.119 1.00 94.88 98 MET A O 1
ATOM 787 N N . VAL A 1 99 ? -1.078 2.339 -8.221 1.00 95.75 99 VAL A N 1
ATOM 788 C CA . VAL A 1 99 ? 0.317 2.680 -7.941 1.00 95.75 99 VAL A CA 1
ATOM 789 C C . VAL A 1 99 ? 1.182 2.334 -9.144 1.00 95.75 99 VAL A C 1
ATOM 791 O O . VAL A 1 99 ? 1.130 1.214 -9.643 1.00 95.75 99 VAL A O 1
ATOM 794 N N . ASP A 1 100 ? 2.004 3.285 -9.579 1.00 93.69 100 ASP A N 1
ATOM 795 C CA . ASP A 1 100 ? 3.060 3.077 -10.572 1.00 93.69 100 ASP A CA 1
ATOM 796 C C . ASP A 1 100 ? 4.408 3.330 -9.889 1.00 93.69 100 ASP A C 1
ATOM 798 O O . ASP A 1 100 ? 4.789 4.476 -9.622 1.00 93.69 100 ASP A O 1
ATOM 802 N N . THR A 1 101 ? 5.123 2.247 -9.573 1.00 93.00 101 THR A N 1
ATOM 803 C CA . THR A 1 101 ? 6.410 2.307 -8.865 1.00 93.00 101 THR A CA 1
ATOM 804 C C . THR A 1 101 ? 7.540 2.825 -9.746 1.00 93.00 101 THR A C 1
ATOM 806 O O . THR A 1 101 ? 8.521 3.347 -9.222 1.00 93.00 101 THR A O 1
ATOM 809 N N . ARG A 1 102 ? 7.402 2.757 -11.076 1.00 91.50 102 ARG A N 1
ATOM 810 C CA . ARG A 1 102 ? 8.392 3.296 -12.017 1.00 91.50 102 ARG A CA 1
ATOM 811 C C . ARG A 1 102 ? 8.316 4.814 -12.084 1.00 91.50 102 ARG A C 1
ATOM 813 O O . ARG A 1 102 ? 9.348 5.475 -12.159 1.00 91.50 102 ARG A O 1
ATOM 820 N N . LYS A 1 103 ? 7.102 5.365 -12.065 1.00 93.38 103 LYS A N 1
ATOM 821 C CA . LYS A 1 103 ? 6.872 6.819 -12.069 1.00 93.38 103 LYS A CA 1
ATOM 822 C C . LYS A 1 103 ? 6.836 7.431 -10.672 1.00 93.38 103 LYS A C 1
ATOM 824 O O . LYS A 1 103 ? 6.825 8.652 -10.554 1.00 93.38 103 LYS A O 1
ATOM 829 N N . GLY A 1 104 ? 6.784 6.608 -9.624 1.00 93.50 104 GLY A N 1
ATOM 830 C CA . GLY A 1 104 ? 6.609 7.088 -8.256 1.00 93.50 104 GLY A CA 1
ATOM 831 C C . GLY A 1 104 ? 5.250 7.758 -8.040 1.00 93.50 104 GLY A C 1
ATOM 832 O O . GLY A 1 104 ? 5.139 8.656 -7.208 1.00 93.50 104 GLY A O 1
ATOM 833 N N . SER A 1 105 ? 4.220 7.357 -8.793 1.00 94.62 105 SER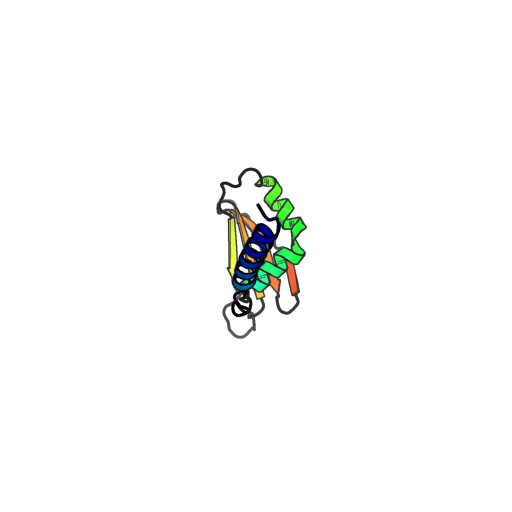 A N 1
ATOM 834 C CA . SER A 1 105 ? 2.897 7.985 -8.734 1.00 94.62 105 SER A CA 1
ATOM 835 C C . SER A 1 105 ? 1.872 7.106 -8.030 1.00 94.62 105 SER A C 1
ATOM 837 O O . SER A 1 105 ? 1.800 5.902 -8.278 1.00 94.62 105 SER A O 1
ATOM 839 N N . VAL A 1 106 ? 1.032 7.741 -7.215 1.00 96.00 106 VAL A N 1
ATOM 840 C CA . VAL A 1 106 ? -0.114 7.119 -6.548 1.00 96.00 106 VAL A CA 1
ATOM 841 C C . VAL A 1 106 ? -1.366 7.891 -6.926 1.00 96.00 106 VAL A C 1
ATOM 843 O O . VAL A 1 106 ? -1.423 9.107 -6.746 1.00 96.00 106 VAL A O 1
ATOM 846 N N . GLN A 1 107 ? -2.369 7.188 -7.440 1.00 94.94 107 GLN A N 1
ATOM 847 C CA . GLN A 1 107 ? -3.668 7.756 -7.785 1.00 94.94 107 GLN A CA 1
ATOM 848 C C . GLN A 1 107 ? -4.737 7.109 -6.914 1.00 94.94 107 GLN A C 1
ATOM 850 O O . GLN A 1 107 ? -4.912 5.890 -6.947 1.00 94.94 107 GLN A O 1
ATOM 855 N N . ALA A 1 108 ? -5.437 7.917 -6.119 1.00 91.94 108 ALA A N 1
ATOM 856 C CA . ALA A 1 108 ? -6.585 7.446 -5.357 1.00 91.94 108 ALA A CA 1
ATOM 857 C C . ALA A 1 108 ? -7.702 7.002 -6.306 1.00 91.94 108 ALA A C 1
ATOM 859 O O . ALA A 1 108 ? -7.914 7.604 -7.361 1.00 91.94 108 ALA A O 1
ATOM 860 N N . ARG A 1 109 ? -8.405 5.938 -5.924 1.00 89.44 109 ARG A N 1
ATOM 861 C CA . ARG A 1 109 ? -9.565 5.425 -6.646 1.00 89.44 109 ARG A CA 1
ATOM 862 C C . ARG A 1 109 ? -10.789 5.423 -5.757 1.00 89.44 109 ARG A C 1
ATOM 864 O O . ARG A 1 109 ? -10.697 5.236 -4.543 1.00 89.44 109 ARG A O 1
ATOM 871 N N . ASP A 1 110 ? -11.937 5.564 -6.402 1.00 84.38 110 ASP A N 1
ATOM 872 C CA . ASP A 1 110 ? -13.217 5.427 -5.733 1.00 84.38 110 ASP A CA 1
ATOM 873 C C . ASP A 1 110 ? -13.410 3.988 -5.260 1.00 84.38 110 ASP A C 1
ATOM 875 O O . ASP A 1 110 ? -13.338 3.029 -6.037 1.00 84.38 110 ASP A O 1
ATOM 879 N N . VAL A 1 111 ? -13.694 3.843 -3.969 1.00 82.12 111 VAL A N 1
ATOM 880 C CA . VAL A 1 111 ? -14.084 2.563 -3.387 1.00 82.12 111 VAL A CA 1
ATOM 881 C C . VAL A 1 111 ? -15.508 2.268 -3.841 1.00 82.12 111 VAL A C 1
ATOM 883 O O . VAL A 1 111 ? -16.465 2.922 -3.421 1.00 82.12 111 VAL A O 1
ATOM 886 N N . LYS A 1 112 ? -15.671 1.275 -4.720 1.00 68.75 112 LYS A N 1
ATOM 887 C CA . LYS A 1 112 ? -17.001 0.841 -5.161 1.00 68.75 112 LYS A CA 1
ATOM 888 C C . LYS A 1 112 ? -17.687 0.100 -4.018 1.00 68.75 112 LYS A C 1
ATOM 890 O O . LYS A 1 112 ? -17.515 -1.107 -3.857 1.00 68.75 112 LYS A O 1
ATOM 895 N N . VAL A 1 113 ? -18.499 0.812 -3.241 1.00 59.16 113 VAL A N 1
ATOM 896 C CA . VAL A 1 113 ? -19.403 0.188 -2.272 1.00 59.16 113 VAL A CA 1
ATOM 897 C C . VAL A 1 113 ? -20.446 -0.603 -3.061 1.00 59.16 113 VAL A C 1
ATOM 899 O O . VAL A 1 113 ? -21.402 -0.036 -3.590 1.00 59.16 113 VAL A O 1
ATOM 902 N N . LYS A 1 114 ? -20.265 -1.924 -3.177 1.00 50.25 114 LYS A N 1
ATOM 903 C CA . LYS A 1 114 ? -21.355 -2.800 -3.618 1.00 50.25 114 LYS A CA 1
ATOM 904 C C . LYS A 1 114 ? -22.444 -2.723 -2.548 1.00 50.25 114 LYS A C 1
ATOM 906 O O . LYS A 1 114 ? -22.279 -3.284 -1.468 1.00 50.25 114 LYS A O 1
ATOM 911 N N . LYS A 1 115 ? -23.527 -1.994 -2.832 1.00 40.03 115 LYS A N 1
ATOM 912 C CA . LYS A 1 115 ? -24.781 -2.157 -2.091 1.00 40.03 115 LYS A CA 1
ATOM 913 C C . LYS A 1 115 ? -25.245 -3.595 -2.342 1.00 40.03 115 LYS A C 1
ATOM 915 O O . LYS A 1 115 ? -25.407 -3.971 -3.502 1.00 40.03 115 LYS A O 1
ATOM 920 N N . LEU A 1 116 ? -25.307 -4.384 -1.271 1.00 40.28 116 LEU A N 1
ATOM 921 C CA . LEU A 1 116 ? -25.953 -5.696 -1.255 1.00 40.28 116 LEU A CA 1
ATOM 922 C C . LEU A 1 116 ? -27.463 -5.524 -1.414 1.00 40.28 116 LEU A C 1
ATOM 924 O O . LEU A 1 116 ? -27.980 -4.510 -0.887 1.00 40.28 116 LEU A O 1
#

Sequence (116 aa):
MSIRGCLAVLVALIAEFALGAQGRNDPKTEPSPHTAALELIFKTQQARLREVDTENWWHDARERAWIVQRPFHPGVIDSTHMFDVNYRIGGKEVASWMVDTRKGSVQARDVKVKKL

Mean predicted aligned error: 13.25 Å

Nearest PDB structures (foldseek):
  7z50-assembly1_B  TM=6.387E-01  e=2.213E+00  Mus musculus
  6blq-assembly1_B  TM=5.737E-01  e=1.844E+00  Mus musculus
  7qcf-assembly2_C-2  TM=4.514E-01  e=1.960E+00  Escherichia coli K-12
  8w83-assembly4_P  TM=4.245E-01  e=2.822E+00  Homo sapiens
  8w85-assembly1_D  TM=3.369E-01  e=3.824E+00  Homo sapiens

Radius of gyration: 24.42 Å; Cα contacts (8 Å, |Δi|>4): 123; chains: 1; bounding box: 68×23×76 Å